Protein AF-A0AAD5U6R2-F1 (afdb_monomer)

Radius of gyration: 15.87 Å; Cα contacts (8 Å, |Δi|>4): 130; chains: 1; bounding box: 40×30×46 Å

Sequence (89 aa):
MNTSKVCPGCHGETFETFKRRTNPKPWKIDEISVHGLLRCQSEVCQQSCGHPSRLWNRDGVATLNQKSIVESMTASDGRPNKFQRTLPE

Foldseek 3Di:
DQLLQADLQPRDRDKDQDDWDQPPPPPDRDIDGDRQKIWHPDPVSCVVVVDRTDIDGSVNSSVSLVVVQVVCVVVVVHGDPSPDDDDDD

Secondary structure (DSSP, 8-state):
-GGGTS-TTT--S-EEEEEEEE-SSTT--SEEEEEEEEEE--HHHHHHTSSTT-EEEHHHHHHHHHHHHHHHHHTT--S-GGGSPPPP-

Mean predicted aligned error: 6.52 Å

Solvent-accessible surface area (backbone atoms only — not comparable to full-atom values): 5328 Å² total; per-residue (Å²): 120,46,36,60,38,37,38,87,87,72,65,44,70,53,57,44,69,75,44,68,41,71,40,89,50,88,91,44,97,48,73,39,80,42,74,60,40,31,34,62,68,49,63,67,55,28,65,70,62,83,40,94,62,64,70,36,47,32,65,59,34,25,51,53,40,50,50,52,34,53,52,33,42,74,70,71,71,39,71,56,72,83,62,54,81,83,74,84,130

Nearest PDB structures (foldseek):
  9cey-assembly1_P  TM=8.378E-01  e=2.457E-06  Escherichia coli K-12
  9cex-assembly1_P  TM=8.061E-01  e=1.278E-06  Escherichia coli K-12
  9cez-assembly1_P  TM=8.132E-01  e=1.772E-06  Escherichia coli K-12
  9cf0-assembly1_P  TM=8.487E-01  e=3.192E-06  Parasitella parasitica
  9ceu-assembly1_P  TM=8.154E-01  e=4.726E-06  Escherichia coli K-12

Organism: NCBI:txid447962

pLDDT: mean 85.32, std 9.77, range [54.25, 95.94]

Structure (mmCIF, N/CA/C/O backbone):
data_AF-A0AAD5U6R2-F1
#
_entry.id   AF-A0AAD5U6R2-F1
#
loop_
_atom_site.group_PDB
_atom_site.id
_atom_site.type_symbol
_atom_site.label_atom_id
_atom_site.label_alt_id
_atom_site.label_comp_id
_atom_site.label_asym_id
_atom_site.label_entity_id
_atom_site.label_seq_id
_atom_site.pdbx_PDB_ins_code
_atom_site.Cartn_x
_atom_site.Cartn_y
_atom_site.Cartn_z
_atom_site.occupancy
_atom_site.B_iso_or_equiv
_atom_site.auth_seq_id
_atom_site.auth_comp_id
_atom_site.auth_asym_id
_atom_site.au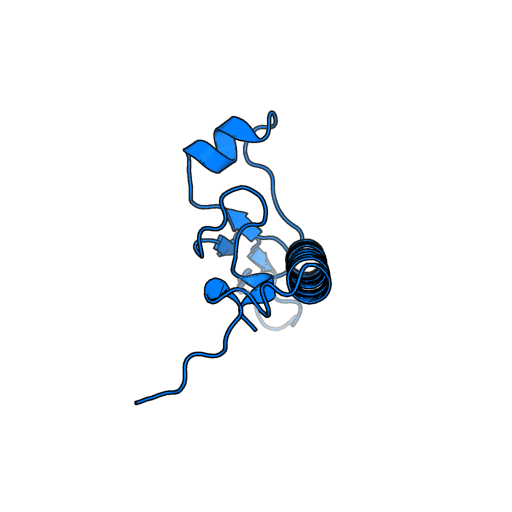th_atom_id
_atom_site.pdbx_PDB_model_num
ATOM 1 N N . MET A 1 1 ? 4.495 -10.978 1.652 1.00 65.00 1 MET A N 1
ATOM 2 C CA . MET A 1 1 ? 4.646 -10.548 0.245 1.00 65.00 1 MET A CA 1
ATOM 3 C C . MET A 1 1 ? 4.623 -9.022 0.213 1.00 65.00 1 MET A C 1
ATOM 5 O O . MET A 1 1 ? 3.736 -8.456 0.839 1.00 65.00 1 MET A O 1
ATOM 9 N N . ASN A 1 2 ? 5.584 -8.353 -0.436 1.00 80.62 2 ASN A N 1
ATOM 10 C CA . ASN A 1 2 ? 5.665 -6.876 -0.434 1.00 80.62 2 ASN A CA 1
ATOM 11 C C . ASN A 1 2 ? 4.572 -6.202 -1.273 1.00 80.62 2 ASN A C 1
ATOM 13 O O . ASN A 1 2 ? 4.266 -5.031 -1.076 1.00 80.62 2 ASN A O 1
ATOM 17 N N . THR A 1 3 ? 3.907 -6.953 -2.152 1.00 88.44 3 THR A N 1
ATOM 18 C CA . THR A 1 3 ? 2.821 -6.436 -2.991 1.00 88.44 3 THR A CA 1
ATOM 19 C C . THR A 1 3 ? 1.634 -5.910 -2.194 1.00 88.44 3 THR A C 1
ATOM 21 O O . THR A 1 3 ? 0.919 -5.077 -2.713 1.00 88.44 3 THR A O 1
ATOM 24 N N . SER A 1 4 ? 1.418 -6.318 -0.942 1.00 88.50 4 SER A N 1
ATOM 25 C CA . SER A 1 4 ? 0.356 -5.759 -0.090 1.00 88.50 4 SER A CA 1
ATOM 26 C C . SER A 1 4 ? 0.852 -4.666 0.870 1.00 88.50 4 SER A C 1
ATOM 28 O O . SER A 1 4 ? 0.127 -4.290 1.789 1.00 88.50 4 SER A O 1
ATOM 30 N N . LYS A 1 5 ? 2.116 -4.247 0.741 1.00 86.88 5 LYS A N 1
ATOM 31 C CA . LYS A 1 5 ? 2.806 -3.324 1.659 1.00 86.88 5 LYS A CA 1
ATOM 32 C C . LYS A 1 5 ? 3.292 -2.042 0.979 1.00 86.88 5 LYS A C 1
ATOM 34 O O . LYS A 1 5 ? 3.548 -1.065 1.664 1.00 86.88 5 LYS A O 1
ATOM 39 N N . VAL A 1 6 ? 3.386 -2.034 -0.349 1.00 89.00 6 VAL A N 1
ATOM 40 C CA . VAL A 1 6 ? 3.828 -0.873 -1.131 1.00 89.00 6 VAL A CA 1
ATOM 41 C C . VAL A 1 6 ? 2.621 -0.084 -1.624 1.00 89.00 6 VAL A C 1
ATOM 43 O O . VAL A 1 6 ? 1.721 -0.657 -2.241 1.00 89.00 6 VAL A O 1
ATOM 46 N N . CYS A 1 7 ? 2.593 1.224 -1.382 1.00 88.81 7 CYS A N 1
ATOM 47 C CA . CYS A 1 7 ? 1.530 2.092 -1.873 1.00 88.81 7 CYS A CA 1
ATOM 48 C C . CYS A 1 7 ? 1.570 2.199 -3.404 1.00 88.81 7 CYS A C 1
ATOM 50 O O . CYS A 1 7 ? 2.580 2.656 -3.933 1.00 88.81 7 CYS A O 1
ATOM 52 N N . PRO A 1 8 ? 0.492 1.862 -4.138 1.00 88.06 8 PRO A N 1
ATOM 53 C CA . PRO A 1 8 ? 0.486 1.996 -5.596 1.00 88.06 8 PRO A CA 1
ATOM 54 C C . PRO A 1 8 ? 0.544 3.453 -6.078 1.00 88.06 8 PRO A C 1
ATOM 56 O O . PRO A 1 8 ? 0.869 3.693 -7.230 1.00 88.06 8 PRO A O 1
ATOM 59 N N . GLY A 1 9 ? 0.207 4.423 -5.217 1.00 85.56 9 GLY A N 1
ATOM 60 C CA . GLY A 1 9 ? 0.240 5.849 -5.552 1.00 85.56 9 GLY A CA 1
ATOM 61 C C . GLY A 1 9 ? 1.636 6.464 -5.436 1.00 85.56 9 GLY A C 1
ATOM 62 O O . GLY A 1 9 ? 2.147 7.016 -6.401 1.00 85.56 9 GLY A O 1
ATOM 63 N N . CYS A 1 10 ? 2.259 6.374 -4.255 1.00 87.12 10 CYS A N 1
ATOM 64 C CA . CYS A 1 10 ? 3.568 6.993 -3.992 1.00 87.12 10 CYS A CA 1
ATOM 65 C C . CYS A 1 10 ? 4.748 6.016 -3.982 1.00 87.12 10 CYS A C 1
ATOM 67 O O . CYS A 1 10 ? 5.884 6.438 -3.793 1.00 87.12 10 CYS A O 1
ATOM 69 N N . HIS A 1 11 ? 4.496 4.714 -4.131 1.00 86.38 11 HIS A N 1
ATOM 70 C CA . HIS A 1 11 ? 5.502 3.648 -4.108 1.00 86.38 11 HIS A CA 1
ATOM 71 C C . HIS A 1 11 ? 6.313 3.503 -2.809 1.00 86.38 11 HIS A C 1
ATOM 73 O O . HIS A 1 11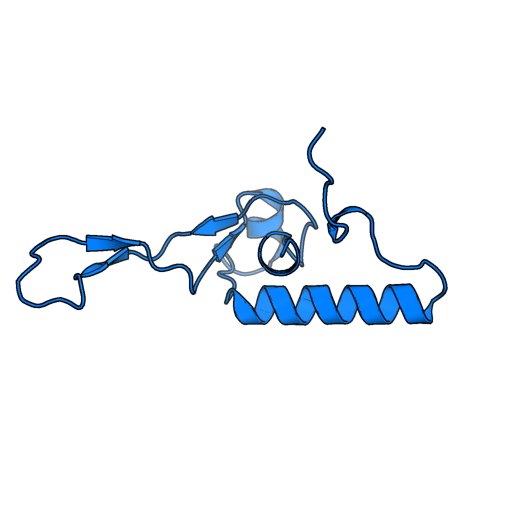 ? 7.255 2.714 -2.782 1.00 86.38 11 HIS A O 1
ATOM 79 N N . GLY A 1 12 ? 5.931 4.189 -1.727 1.00 82.88 12 GLY A N 1
ATOM 80 C CA . GLY A 1 12 ? 6.500 3.982 -0.393 1.00 82.88 12 GLY A CA 1
ATOM 81 C C . GLY A 1 12 ? 5.993 2.701 0.280 1.00 82.88 12 GLY A C 1
ATOM 82 O O . GLY A 1 12 ? 4.908 2.209 -0.037 1.00 82.88 12 GLY A O 1
ATOM 83 N N . GLU A 1 13 ? 6.760 2.172 1.235 1.00 74.12 13 GLU A N 1
ATOM 84 C CA . GLU A 1 13 ? 6.449 0.924 1.962 1.00 74.12 13 GLU A CA 1
ATOM 85 C C . GLU A 1 13 ? 5.593 1.125 3.226 1.00 74.12 13 GLU A C 1
ATOM 87 O O . GLU A 1 13 ? 5.374 0.198 4.009 1.00 74.12 13 GLU A O 1
ATOM 92 N N . THR A 1 14 ? 5.111 2.344 3.461 1.00 75.75 14 THR A N 1
ATOM 93 C CA . THR A 1 14 ? 4.468 2.720 4.718 1.00 75.75 14 THR A CA 1
ATOM 94 C C . THR A 1 14 ? 2.946 2.731 4.599 1.00 75.75 14 THR A C 1
ATOM 96 O O . THR A 1 14 ? 2.312 3.711 4.191 1.00 75.75 14 THR A O 1
ATOM 99 N N . PHE A 1 15 ? 2.341 1.612 4.999 1.00 85.56 15 PHE A N 1
ATOM 100 C CA . PHE A 1 15 ? 0.910 1.507 5.266 1.00 85.56 15 PHE A CA 1
ATOM 101 C C . PHE A 1 15 ? 0.638 1.319 6.757 1.00 85.56 15 PHE A C 1
ATOM 103 O O . PHE A 1 15 ? 1.211 0.442 7.397 1.00 85.56 15 PHE A O 1
ATOM 110 N N . GLU A 1 16 ? -0.327 2.070 7.276 1.00 85.75 16 GLU A N 1
ATOM 111 C CA . GLU A 1 16 ? -0.953 1.813 8.567 1.00 85.75 16 GLU A CA 1
ATOM 112 C C . GLU A 1 16 ? -2.188 0.912 8.389 1.00 85.75 16 GLU A C 1
ATOM 114 O O . GLU A 1 16 ? -3.019 1.130 7.500 1.00 85.75 16 GLU A O 1
ATOM 119 N N . THR A 1 17 ? -2.336 -0.103 9.245 1.00 81.81 17 THR A N 1
ATOM 120 C CA . THR A 1 17 ? -3.583 -0.876 9.368 1.00 81.81 17 THR A CA 1
ATOM 121 C C . THR A 1 17 ? -4.493 -0.187 10.373 1.00 81.81 17 THR A C 1
ATOM 123 O O . THR A 1 17 ? -4.167 -0.162 11.556 1.00 81.81 17 THR A O 1
ATOM 126 N N . PHE A 1 18 ? -5.631 0.345 9.932 1.00 77.19 18 PHE A N 1
ATOM 127 C CA . PHE A 1 18 ? -6.404 1.271 10.771 1.00 77.19 18 PHE A CA 1
ATOM 128 C C . PHE A 1 18 ? -7.729 0.707 11.303 1.00 77.19 18 PHE A C 1
ATOM 130 O O . PHE A 1 18 ? -8.357 1.322 12.160 1.00 77.19 18 PHE A O 1
ATOM 137 N N . LYS A 1 19 ? -8.214 -0.432 10.793 1.00 83.31 19 LYS A N 1
ATOM 138 C CA . LYS A 1 19 ? -9.548 -0.918 11.167 1.00 83.31 19 LYS A CA 1
ATOM 139 C C . LYS A 1 19 ? -9.456 -1.801 12.407 1.00 83.31 19 LYS A C 1
ATOM 141 O O . LYS A 1 19 ? -8.877 -2.878 12.347 1.00 83.31 19 LYS A O 1
ATOM 146 N N . ARG A 1 20 ? -10.070 -1.378 13.511 1.00 88.12 20 ARG A N 1
ATOM 147 C CA . ARG A 1 20 ? -10.340 -2.227 14.682 1.00 88.12 20 ARG A CA 1
ATOM 148 C C . ARG A 1 20 ? -11.770 -2.761 14.596 1.00 88.12 20 ARG A C 1
ATOM 150 O O . ARG A 1 20 ? -12.640 -2.113 14.018 1.00 88.12 20 ARG A O 1
ATOM 157 N N . ARG A 1 21 ? -12.010 -3.968 15.101 1.00 87.19 21 ARG A N 1
ATOM 158 C CA . ARG A 1 21 ? -13.358 -4.525 15.284 1.00 87.19 21 ARG A CA 1
ATOM 159 C C . ARG A 1 21 ? -13.429 -5.292 16.595 1.00 87.19 21 ARG A C 1
ATOM 161 O O . ARG A 1 21 ? -12.414 -5.837 17.027 1.00 87.19 21 ARG A O 1
ATOM 168 N N . THR A 1 22 ? -14.625 -5.411 17.160 1.00 93.00 22 THR A N 1
ATOM 169 C CA . THR A 1 22 ? -14.896 -6.336 18.265 1.00 93.00 22 THR A CA 1
ATOM 170 C C . THR A 1 22 ? -14.421 -7.737 17.906 1.00 93.00 22 THR A C 1
ATOM 172 O O . THR A 1 22 ? -14.529 -8.167 16.747 1.00 93.00 22 THR A O 1
ATOM 175 N N . ASN A 1 23 ? -13.868 -8.448 18.885 1.00 93.06 23 ASN A N 1
ATOM 176 C CA . ASN A 1 23 ? -13.449 -9.816 18.663 1.00 93.06 23 ASN A CA 1
ATOM 177 C C . ASN A 1 23 ? -14.636 -10.656 18.166 1.00 93.06 23 ASN A C 1
ATOM 179 O O . ASN A 1 23 ? -15.683 -10.675 18.808 1.00 93.06 23 ASN A O 1
ATOM 183 N N . PRO A 1 24 ? -14.498 -11.386 17.045 1.00 91.25 24 PRO A N 1
ATOM 184 C CA . PRO A 1 24 ? -15.543 -12.303 16.602 1.00 91.25 24 PRO A CA 1
ATOM 185 C C . PRO A 1 24 ? -15.755 -13.473 17.574 1.00 91.25 24 PRO A C 1
ATOM 187 O O . PRO A 1 24 ? -16.736 -14.196 17.434 1.00 91.25 24 PRO A O 1
ATOM 190 N N . LYS A 1 25 ? -14.840 -13.696 18.529 1.00 93.12 25 LYS A N 1
ATOM 191 C CA . LYS A 1 25 ? -14.978 -14.712 19.576 1.00 93.12 25 LYS A CA 1
ATOM 192 C C . LYS A 1 25 ? -15.866 -14.166 20.705 1.00 93.12 25 LYS A C 1
ATOM 194 O O . LYS A 1 25 ? -15.406 -13.271 21.409 1.00 93.12 25 LYS A O 1
ATOM 199 N N . PRO A 1 26 ? -17.068 -14.725 20.947 1.00 92.62 26 PRO A N 1
ATOM 200 C CA . PRO A 1 26 ? -18.032 -14.170 21.908 1.00 92.62 26 PRO A CA 1
ATOM 201 C C . PRO A 1 26 ? -17.517 -14.045 23.349 1.00 92.62 26 PRO A C 1
ATOM 203 O O . PRO A 1 26 ? -17.942 -13.167 24.085 1.00 92.62 26 PRO A O 1
ATOM 206 N N . TRP A 1 27 ? -16.586 -14.911 23.757 1.00 95.25 27 TRP A N 1
ATOM 207 C CA . TRP A 1 27 ? -15.987 -14.904 25.098 1.00 95.25 27 TRP A CA 1
ATOM 208 C C . TRP A 1 27 ? -14.811 -13.929 25.250 1.00 95.25 27 TRP A C 1
ATOM 210 O O . TRP A 1 27 ? -14.200 -13.862 26.314 1.00 95.25 27 TRP A O 1
ATOM 220 N N . LYS A 1 28 ? -14.443 -13.203 24.191 1.00 93.12 28 LYS A N 1
ATOM 221 C CA . LYS A 1 28 ? -13.394 -12.189 24.231 1.00 93.12 28 LYS A CA 1
ATOM 222 C C . LYS A 1 28 ? -14.016 -10.803 24.097 1.00 93.12 28 LYS A C 1
ATOM 224 O O . LYS A 1 28 ? -14.486 -10.431 23.029 1.00 93.12 28 LYS A O 1
ATOM 229 N N . ILE A 1 29 ? -13.976 -10.036 25.182 1.00 90.94 29 ILE A N 1
ATOM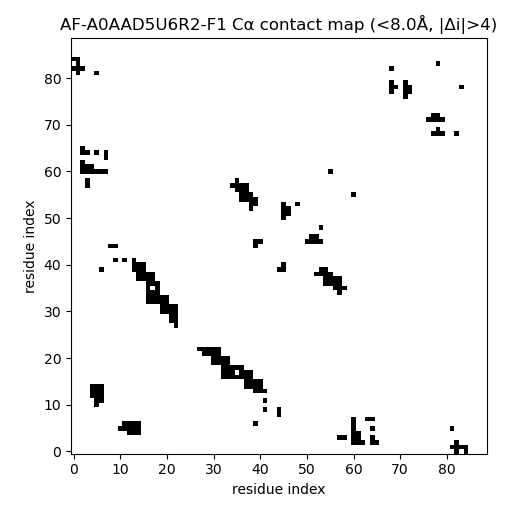 230 C CA . ILE A 1 29 ? -14.482 -8.654 25.258 1.00 90.94 29 ILE A CA 1
ATOM 231 C C . ILE A 1 29 ? -13.358 -7.662 24.889 1.00 90.94 29 ILE A C 1
ATOM 233 O O . ILE A 1 29 ? -13.191 -6.619 25.511 1.00 90.94 29 ILE A O 1
ATOM 237 N N . ASP A 1 30 ? -12.518 -8.021 23.918 1.00 93.94 30 ASP A N 1
ATOM 238 C CA . ASP A 1 30 ? -11.448 -7.171 23.397 1.00 93.94 30 ASP A CA 1
ATOM 239 C C . ASP A 1 30 ? -11.727 -6.762 21.941 1.00 93.94 30 ASP A C 1
ATOM 241 O O . ASP A 1 30 ? -12.634 -7.262 21.265 1.00 93.94 30 ASP A O 1
ATOM 245 N N . GLU A 1 31 ? -10.947 -5.804 21.449 1.00 92.62 31 GLU A N 1
ATOM 246 C CA . GLU A 1 31 ? -10.938 -5.425 20.042 1.00 92.62 31 GLU A CA 1
ATOM 247 C C . GLU A 1 31 ? -9.702 -5.982 19.349 1.00 92.62 31 GLU A C 1
ATOM 249 O O . GLU A 1 31 ? -8.594 -5.951 19.886 1.00 92.62 31 GLU A O 1
ATOM 254 N N . ILE A 1 32 ? -9.877 -6.412 18.103 1.00 89.50 32 ILE A N 1
ATOM 255 C CA . ILE A 1 32 ? -8.789 -6.859 17.243 1.00 89.50 32 ILE A CA 1
ATOM 256 C C . ILE A 1 32 ? -8.577 -5.880 16.091 1.00 89.50 32 ILE A C 1
ATOM 258 O O . ILE A 1 32 ? -9.530 -5.373 15.495 1.00 89.50 32 ILE A O 1
ATOM 262 N N . SER A 1 33 ? -7.313 -5.646 15.738 1.00 86.62 33 SER A N 1
ATOM 263 C CA . SER A 1 33 ? -6.975 -4.976 14.483 1.00 86.62 33 SER A CA 1
ATOM 264 C C . SER A 1 33 ? -7.241 -5.929 13.316 1.00 86.62 33 SER A C 1
ATOM 266 O O . SER A 1 33 ? -6.852 -7.097 13.352 1.00 86.62 33 SER A O 1
ATOM 268 N N . VAL A 1 34 ? -7.928 -5.449 12.281 1.00 85.38 34 VAL A N 1
ATOM 269 C CA . VAL A 1 34 ? -8.147 -6.168 11.028 1.00 85.38 34 VAL A CA 1
ATOM 270 C C . VAL A 1 34 ? -7.401 -5.507 9.890 1.00 85.38 34 VAL A C 1
ATOM 272 O O . VAL A 1 34 ? -7.343 -4.292 9.726 1.00 85.38 34 VAL A O 1
ATOM 275 N N . HIS A 1 35 ? -6.853 -6.365 9.047 1.00 82.50 35 HIS A N 1
ATOM 276 C CA . HIS A 1 35 ? -5.847 -5.990 8.071 1.00 82.50 35 HIS A CA 1
ATOM 277 C C . HIS A 1 35 ? -6.402 -5.709 6.666 1.00 82.50 35 HIS A C 1
ATOM 279 O O . HIS A 1 35 ? -5.626 -5.537 5.731 1.00 82.50 35 HIS A O 1
ATOM 285 N N . GLY A 1 36 ? -7.728 -5.688 6.499 1.00 86.69 36 GLY A N 1
ATOM 286 C CA . GLY A 1 36 ? -8.372 -5.575 5.185 1.00 86.69 36 GLY A CA 1
ATOM 287 C C . GLY A 1 36 ? -8.302 -4.181 4.556 1.00 86.69 36 GLY A C 1
ATOM 288 O O . GLY A 1 36 ? -8.395 -4.063 3.337 1.00 86.69 36 GLY A O 1
ATOM 289 N N . LEU A 1 37 ? -8.116 -3.134 5.367 1.00 88.88 37 LEU A N 1
ATOM 290 C CA . LEU A 1 37 ? -7.987 -1.760 4.892 1.00 88.88 37 LEU A CA 1
ATOM 291 C C . LEU A 1 37 ? -6.661 -1.150 5.362 1.00 88.88 37 LEU A C 1
ATOM 293 O O . LEU A 1 37 ? -6.242 -1.343 6.506 1.00 8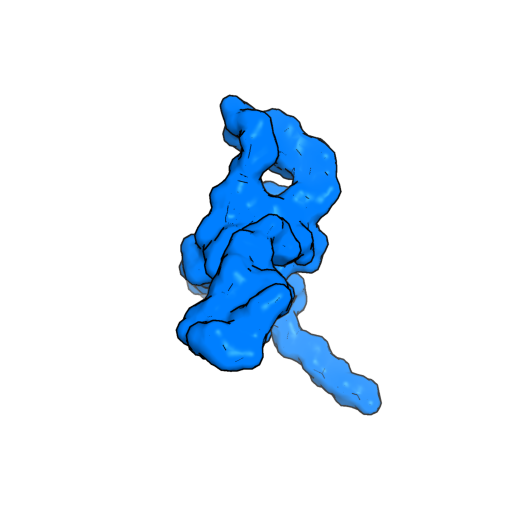8.88 37 LEU A O 1
ATOM 297 N N . LEU A 1 38 ? -6.017 -0.417 4.460 1.00 88.19 38 LEU A N 1
ATOM 298 C CA . LEU A 1 38 ? -4.706 0.198 4.625 1.00 88.19 38 LEU A CA 1
ATOM 299 C C . LEU A 1 38 ? -4.802 1.705 4.375 1.00 88.19 38 LEU A C 1
ATOM 301 O O . LEU A 1 38 ? -5.522 2.142 3.476 1.00 88.19 38 LEU A O 1
ATOM 305 N N . ARG A 1 39 ? -4.047 2.499 5.131 1.00 87.56 39 ARG A N 1
ATOM 306 C CA . ARG A 1 39 ? -3.878 3.940 4.902 1.00 87.56 39 ARG A CA 1
ATOM 307 C C . ARG A 1 39 ? -2.409 4.236 4.643 1.00 87.56 39 ARG A C 1
ATOM 309 O O . ARG A 1 39 ? -1.560 3.821 5.425 1.00 87.56 39 ARG A O 1
ATOM 316 N N . CYS A 1 40 ? -2.096 4.901 3.531 1.00 87.31 40 CYS A N 1
ATOM 317 C CA . CYS A 1 40 ? -0.715 5.294 3.245 1.00 87.31 40 CYS A CA 1
ATOM 318 C C . CYS A 1 40 ? -0.276 6.365 4.247 1.00 87.31 40 CYS A C 1
ATOM 320 O O . CYS A 1 40 ? -1.018 7.317 4.453 1.00 87.31 40 CYS A O 1
ATOM 322 N N . GLN A 1 41 ? 0.908 6.239 4.846 1.00 86.62 41 GLN A N 1
ATOM 323 C CA . GLN A 1 41 ? 1.397 7.211 5.836 1.00 86.62 41 GLN A CA 1
ATOM 324 C C . GLN A 1 41 ? 1.981 8.484 5.204 1.00 86.62 41 GLN A C 1
ATOM 326 O O . GLN A 1 41 ? 2.180 9.473 5.896 1.00 86.62 41 GLN A O 1
ATOM 331 N N . SER A 1 42 ? 2.236 8.492 3.892 1.00 86.31 42 SER A N 1
ATOM 332 C CA . SER A 1 42 ? 2.707 9.690 3.191 1.00 86.31 42 SER A CA 1
ATOM 333 C C . SER A 1 42 ? 1.593 10.738 3.109 1.00 86.31 42 SER A C 1
ATOM 335 O O . SER A 1 42 ? 0.615 10.544 2.387 1.00 86.31 42 SER A O 1
ATOM 337 N N . GLU A 1 43 ? 1.758 11.861 3.813 1.00 83.50 43 GLU A N 1
ATOM 338 C CA . GLU A 1 43 ? 0.819 12.994 3.782 1.00 83.50 43 GLU A CA 1
ATOM 339 C C . GLU A 1 43 ? 0.625 13.531 2.362 1.00 83.50 43 GLU A C 1
ATOM 341 O O . GLU A 1 43 ? -0.506 13.719 1.917 1.00 83.50 43 GLU A O 1
ATOM 346 N N . VAL A 1 44 ? 1.720 13.660 1.606 1.00 84.62 44 VAL A N 1
ATOM 347 C CA . VAL A 1 44 ? 1.696 14.078 0.197 1.00 84.62 44 VAL A CA 1
ATOM 348 C C . VAL A 1 44 ? 0.855 13.116 -0.646 1.00 84.62 44 VAL A C 1
ATOM 350 O O . VAL A 1 44 ? 0.024 13.553 -1.436 1.00 84.62 44 VAL A O 1
ATOM 353 N N . CYS A 1 45 ? 1.014 11.800 -0.455 1.00 83.12 45 CYS A N 1
ATOM 354 C CA . CYS A 1 45 ? 0.213 10.800 -1.165 1.00 83.12 45 CYS A CA 1
ATOM 355 C C . CYS A 1 45 ? -1.270 10.858 -0.784 1.00 83.12 45 CYS A C 1
ATOM 357 O O . CYS A 1 45 ? -2.138 10.592 -1.616 1.00 83.12 45 CYS A O 1
ATOM 359 N N . GLN A 1 46 ? -1.573 11.154 0.481 1.00 81.06 46 GLN A N 1
ATOM 360 C CA . GLN A 1 46 ? -2.951 11.299 0.941 1.00 81.06 46 GLN A CA 1
ATOM 361 C C . GLN A 1 46 ? -3.609 12.550 0.344 1.00 81.06 46 GLN A C 1
ATOM 363 O O . GLN A 1 46 ? -4.776 12.486 -0.034 1.00 81.06 46 GLN A O 1
ATOM 368 N N . GLN A 1 47 ? -2.862 13.650 0.220 1.00 78.81 47 GLN A N 1
ATOM 369 C CA . GLN A 1 47 ? -3.329 14.912 -0.361 1.00 78.81 47 GLN A CA 1
ATOM 370 C C . GLN A 1 47 ? -3.481 14.834 -1.888 1.00 78.81 47 GLN A C 1
ATOM 372 O O . GLN A 1 47 ? -4.448 15.355 -2.438 1.00 78.81 47 GLN A O 1
ATOM 377 N N . SER A 1 48 ? -2.573 14.139 -2.581 1.00 76.69 48 SER A N 1
ATOM 378 C CA . SER A 1 48 ? -2.584 14.038 -4.048 1.00 76.69 48 SER A CA 1
ATOM 379 C C . SER A 1 48 ? -3.724 13.184 -4.607 1.00 76.69 48 SER A C 1
ATOM 381 O O . SER A 1 48 ? -4.073 13.308 -5.778 1.00 76.69 48 SER A O 1
ATOM 383 N N . CYS A 1 49 ? -4.344 12.333 -3.785 1.00 63.41 49 CYS A N 1
ATOM 384 C CA . CYS A 1 49 ? -5.408 11.429 -4.223 1.00 63.41 49 CYS A CA 1
ATOM 385 C C . CYS A 1 49 ? -6.771 12.110 -4.464 1.00 63.41 49 CYS A C 1
ATOM 387 O O . CYS A 1 49 ? -7.741 11.401 -4.731 1.00 63.41 49 CYS A O 1
ATOM 389 N N . GLY A 1 50 ? -6.881 13.441 -4.354 1.00 58.53 50 GLY A N 1
ATOM 390 C CA . GLY A 1 50 ? -8.117 14.190 -4.637 1.00 58.53 50 GLY A CA 1
ATOM 391 C C . GLY A 1 50 ? -9.299 13.856 -3.715 1.00 58.53 50 GLY A C 1
ATOM 392 O O . GLY A 1 50 ? -10.409 14.332 -3.928 1.00 58.53 50 GLY A O 1
ATOM 393 N N . HIS A 1 51 ? -9.068 13.036 -2.691 1.00 54.25 51 HIS A N 1
ATOM 394 C CA . HIS A 1 51 ? -10.045 12.601 -1.706 1.00 54.25 51 HIS A CA 1
ATOM 395 C C . HIS A 1 51 ? -9.363 12.605 -0.336 1.00 54.25 51 HIS A C 1
ATOM 397 O O . HIS A 1 51 ? -8.241 12.098 -0.233 1.00 54.25 51 HIS A O 1
ATOM 403 N N . PRO A 1 52 ? -10.004 13.123 0.726 1.00 55.75 52 PRO A N 1
ATOM 404 C CA . PRO A 1 52 ? -9.418 13.112 2.059 1.00 55.75 52 PRO A CA 1
ATOM 405 C C . PRO A 1 52 ? -9.142 11.663 2.491 1.00 55.75 52 PRO A C 1
ATOM 407 O O . PRO A 1 52 ? -10.057 10.877 2.730 1.00 55.75 52 PRO A O 1
ATOM 410 N N . SER A 1 53 ? -7.860 11.298 2.577 1.00 62.16 53 SER A N 1
ATOM 411 C CA . SER A 1 53 ? -7.353 10.009 3.069 1.00 62.16 53 SER A CA 1
ATOM 412 C C . SER A 1 53 ? -7.847 8.763 2.310 1.00 62.16 53 SER A C 1
ATOM 414 O O . SER A 1 53 ? -8.548 7.918 2.867 1.00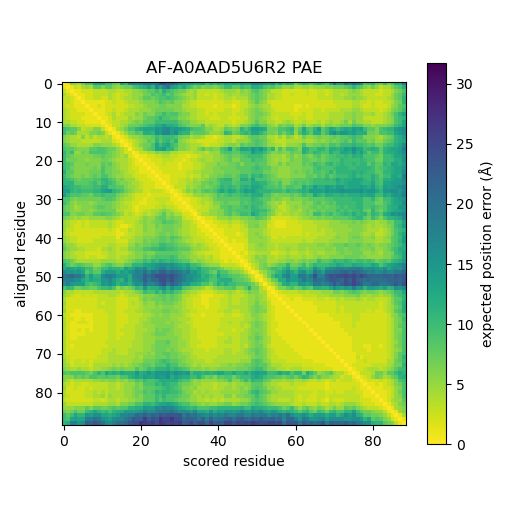 62.16 53 SER A O 1
ATOM 416 N N . ARG A 1 54 ? -7.458 8.595 1.035 1.00 70.56 54 ARG A N 1
ATOM 417 C CA . ARG A 1 54 ? -7.776 7.371 0.272 1.00 70.56 54 ARG A CA 1
ATOM 418 C C . ARG A 1 54 ? -7.357 6.114 1.047 1.00 70.56 54 ARG A C 1
ATOM 420 O O . ARG A 1 54 ? -6.171 5.844 1.246 1.00 70.56 54 ARG A O 1
ATOM 427 N N . LEU A 1 55 ? -8.357 5.347 1.469 1.00 83.25 55 LEU A N 1
ATOM 428 C CA . LEU A 1 55 ? -8.182 4.042 2.084 1.00 83.25 55 LEU A CA 1
ATOM 429 C C . LEU A 1 55 ? -8.050 2.995 0.987 1.00 83.25 55 LEU A C 1
ATOM 431 O O . LEU A 1 55 ? -8.800 2.989 0.011 1.00 83.25 55 LEU A O 1
ATOM 435 N N . TRP A 1 56 ? -7.104 2.089 1.165 1.00 85.75 56 TRP A N 1
ATOM 436 C CA . TRP A 1 56 ? -6.841 1.025 0.223 1.00 85.75 56 TRP A CA 1
ATOM 437 C C . TRP A 1 56 ? -7.363 -0.300 0.758 1.00 85.75 56 TRP A C 1
ATOM 439 O O . TRP A 1 56 ? -7.047 -0.692 1.880 1.00 85.75 56 TRP A O 1
ATOM 449 N N . ASN A 1 57 ? -8.113 -1.034 -0.059 1.00 89.56 57 ASN A N 1
ATOM 450 C CA . ASN A 1 57 ? -8.311 -2.453 0.198 1.00 89.56 57 ASN A CA 1
ATOM 451 C C . ASN A 1 57 ? -6.967 -3.180 0.012 1.00 89.56 57 ASN A C 1
ATOM 453 O O . ASN A 1 57 ? -6.289 -2.975 -0.997 1.00 89.56 57 ASN A O 1
ATOM 457 N N . ARG A 1 58 ? -6.575 -4.009 0.987 1.00 90.00 58 ARG A N 1
ATOM 458 C CA . ARG A 1 58 ? -5.283 -4.715 0.972 1.00 90.00 58 ARG A CA 1
ATOM 459 C C . ARG A 1 58 ? -5.108 -5.595 -0.270 1.00 90.00 58 ARG A C 1
ATOM 461 O O . ARG A 1 58 ? -4.017 -5.618 -0.838 1.00 90.00 58 ARG A O 1
ATOM 468 N N . ASP A 1 59 ? -6.159 -6.290 -0.686 1.00 91.50 59 ASP A N 1
ATOM 469 C CA . ASP A 1 59 ? -6.117 -7.164 -1.858 1.00 91.50 59 ASP A CA 1
ATOM 470 C C . ASP A 1 59 ? -6.046 -6.330 -3.137 1.00 91.50 59 ASP A C 1
ATOM 472 O O . ASP A 1 59 ? -5.230 -6.614 -4.007 1.00 91.50 59 ASP A O 1
ATOM 476 N N . GLY A 1 60 ? -6.777 -5.213 -3.195 1.00 92.12 60 GLY A N 1
ATOM 477 C CA . GLY A 1 60 ? -6.665 -4.239 -4.282 1.00 92.12 60 GLY A CA 1
ATOM 478 C C . GLY A 1 60 ? -5.240 -3.698 -4.453 1.00 92.12 60 GLY A C 1
ATOM 479 O O . GLY A 1 60 ? -4.741 -3.610 -5.572 1.00 92.12 60 GLY A O 1
ATOM 480 N N . VAL A 1 61 ? -4.544 -3.401 -3.351 1.00 91.69 61 VAL A N 1
ATOM 481 C CA . VAL A 1 61 ? -3.120 -3.012 -3.376 1.00 91.69 61 VAL A CA 1
ATOM 482 C C . VAL A 1 61 ? -2.255 -4.133 -3.936 1.00 91.69 61 VAL A C 1
ATOM 484 O O . VAL A 1 61 ? -1.415 -3.884 -4.800 1.00 91.69 61 VAL A O 1
ATOM 487 N N . ALA A 1 62 ? -2.475 -5.368 -3.479 1.00 92.88 62 ALA A N 1
ATOM 488 C CA . ALA A 1 62 ? -1.749 -6.526 -3.980 1.00 92.88 62 ALA A CA 1
ATOM 489 C C . ALA A 1 62 ? -1.953 -6.716 -5.487 1.00 92.88 62 ALA A C 1
ATOM 491 O O . ALA A 1 62 ? -0.965 -6.896 -6.196 1.00 92.88 62 ALA A O 1
ATOM 492 N N . THR A 1 63 ? -3.189 -6.607 -5.980 1.00 95.31 63 THR A N 1
ATOM 493 C CA . THR A 1 63 ? -3.524 -6.718 -7.405 1.00 95.31 63 THR A CA 1
ATOM 494 C C . THR A 1 63 ? -2.877 -5.610 -8.233 1.00 95.31 63 THR A C 1
ATOM 496 O O . THR A 1 63 ? -2.275 -5.901 -9.264 1.00 95.31 63 THR A O 1
ATOM 499 N N . LEU A 1 64 ? -2.931 -4.351 -7.783 1.00 93.38 64 LEU A N 1
ATOM 500 C CA . LEU A 1 64 ? -2.293 -3.231 -8.487 1.00 93.38 64 LEU A CA 1
ATOM 501 C C . LEU A 1 64 ? -0.775 -3.410 -8.583 1.00 93.38 64 LEU A C 1
ATOM 503 O O . LEU A 1 64 ? -0.184 -3.214 -9.643 1.00 93.38 64 LEU A O 1
ATOM 507 N N . ASN A 1 65 ? -0.145 -3.848 -7.497 1.00 94.06 65 ASN A N 1
ATOM 508 C CA . ASN A 1 65 ? 1.291 -4.098 -7.481 1.00 94.06 65 ASN A CA 1
ATOM 509 C C . ASN A 1 65 ? 1.681 -5.334 -8.305 1.00 94.06 65 AS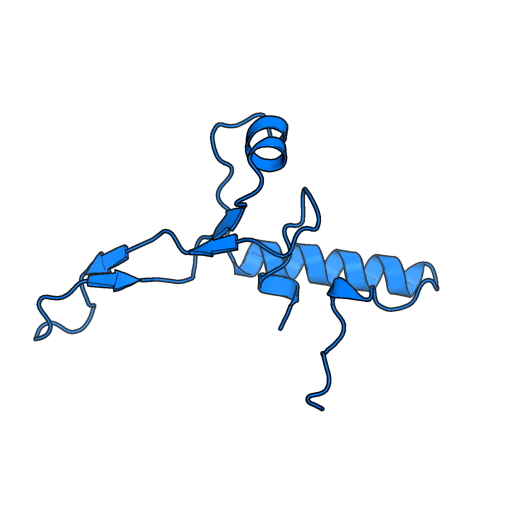N A C 1
ATOM 511 O O . ASN A 1 65 ? 2.718 -5.326 -8.959 1.00 94.06 65 ASN A O 1
ATOM 515 N N . GLN A 1 66 ? 0.858 -6.386 -8.322 1.00 94.75 66 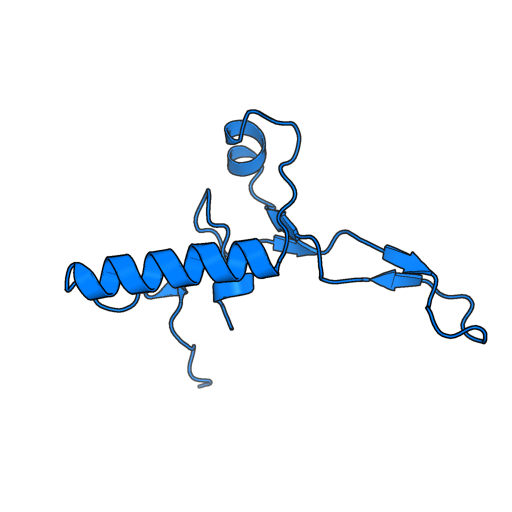GLN A N 1
ATOM 516 C CA . GLN A 1 66 ? 1.049 -7.535 -9.214 1.00 94.75 66 GLN A CA 1
ATOM 517 C C . GLN A 1 66 ? 0.949 -7.124 -10.683 1.00 94.75 66 GLN A C 1
ATOM 519 O O . GLN A 1 66 ? 1.818 -7.496 -11.466 1.00 94.75 66 GLN A O 1
ATOM 524 N N . LYS A 1 67 ? -0.051 -6.309 -11.041 1.00 95.19 67 LYS A N 1
ATOM 525 C CA . LYS A 1 67 ? -0.179 -5.732 -12.383 1.00 95.19 67 LYS A CA 1
ATOM 526 C C . LYS A 1 67 ? 1.085 -4.957 -12.770 1.00 95.19 67 LYS A C 1
ATOM 528 O O . LYS A 1 67 ? 1.658 -5.245 -13.812 1.00 95.19 67 LYS A O 1
ATOM 533 N N . SER A 1 68 ? 1.572 -4.074 -11.896 1.00 93.31 68 SER A N 1
ATOM 534 C CA . SER A 1 68 ? 2.810 -3.315 -12.135 1.00 93.31 68 SER A CA 1
ATOM 535 C C . SER A 1 68 ? 4.037 -4.217 -12.344 1.00 93.31 68 SER A C 1
ATOM 537 O O . SER A 1 68 ? 4.881 -3.917 -13.184 1.00 93.31 68 SER A O 1
ATOM 539 N N . ILE A 1 69 ? 4.139 -5.343 -11.625 1.00 94.12 69 ILE A N 1
ATOM 540 C CA . ILE A 1 69 ? 5.205 -6.332 -11.855 1.00 94.12 69 ILE A CA 1
ATOM 541 C C . ILE A 1 69 ? 5.084 -6.941 -13.254 1.00 94.12 69 ILE A C 1
ATOM 543 O O . ILE A 1 69 ? 6.087 -7.032 -13.952 1.00 94.12 69 ILE A O 1
ATOM 547 N N . VAL A 1 70 ? 3.883 -7.354 -13.663 1.00 95.81 70 VAL A N 1
ATOM 548 C CA . VAL A 1 70 ? 3.651 -7.949 -14.990 1.00 95.81 70 VAL A CA 1
ATOM 549 C C . VAL A 1 70 ? 3.983 -6.954 -16.100 1.00 95.81 70 VAL A C 1
ATOM 551 O O . VAL A 1 70 ? 4.648 -7.323 -17.066 1.00 95.81 70 VAL A O 1
ATOM 554 N N . GLU A 1 71 ? 3.585 -5.692 -15.947 1.00 95.50 71 GLU A N 1
ATOM 555 C CA . GLU A 1 71 ? 3.909 -4.619 -16.895 1.00 95.50 71 GLU A CA 1
ATOM 556 C C . GLU A 1 71 ? 5.428 -4.419 -17.010 1.00 95.50 71 GLU A C 1
ATOM 558 O O . GLU A 1 71 ? 5.962 -4.456 -18.115 1.00 95.50 71 GLU A 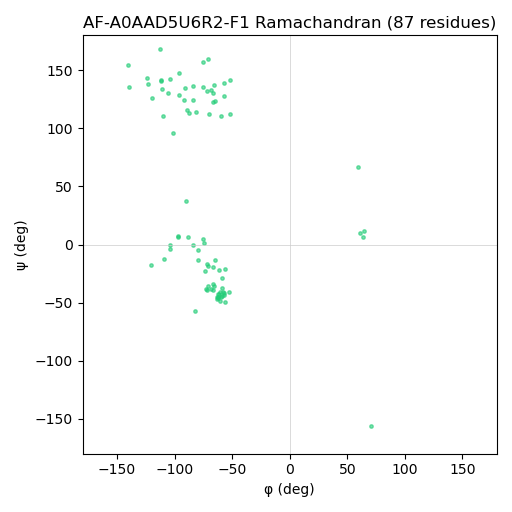O 1
ATOM 563 N N . SER A 1 72 ? 6.135 -4.325 -15.880 1.00 94.69 72 SER A N 1
ATOM 564 C CA . SER A 1 72 ? 7.603 -4.208 -15.833 1.00 94.69 72 SER A CA 1
ATOM 565 C C . SER A 1 72 ? 8.311 -5.407 -16.475 1.00 94.69 72 SER A C 1
ATOM 567 O O . SER A 1 72 ? 9.282 -5.254 -17.212 1.00 94.69 72 SER A O 1
ATOM 569 N N . MET A 1 73 ? 7.812 -6.621 -16.234 1.00 94.69 73 MET A N 1
ATOM 570 C CA . MET A 1 73 ? 8.363 -7.831 -16.846 1.00 94.69 73 MET A CA 1
ATOM 571 C C . MET A 1 73 ? 8.133 -7.857 -18.359 1.00 94.69 73 MET A C 1
ATOM 573 O O . MET A 1 73 ? 9.022 -8.263 -19.101 1.00 94.69 73 MET A O 1
ATOM 577 N N . THR A 1 74 ? 6.966 -7.399 -18.818 1.00 95.94 74 THR A N 1
ATOM 578 C CA . THR A 1 74 ? 6.638 -7.300 -20.250 1.00 95.94 74 THR A CA 1
ATOM 579 C C . THR A 1 74 ? 7.509 -6.255 -20.950 1.00 95.94 74 THR A C 1
ATOM 581 O O . THR A 1 74 ? 7.910 -6.454 -22.093 1.00 95.94 74 THR A O 1
ATOM 584 N N . ALA A 1 75 ? 7.863 -5.177 -20.248 1.00 95.44 75 ALA A N 1
ATOM 585 C CA . ALA A 1 75 ? 8.785 -4.146 -20.721 1.00 95.44 75 ALA A CA 1
ATOM 586 C C . ALA A 1 75 ? 10.269 -4.578 -20.720 1.00 95.44 75 ALA A C 1
ATOM 588 O O . ALA A 1 75 ? 11.129 -3.799 -21.107 1.00 95.44 75 ALA A O 1
ATOM 589 N N . SER A 1 76 ? 10.585 -5.821 -20.328 1.00 90.81 76 SER A N 1
ATOM 590 C CA . SER A 1 76 ? 11.956 -6.334 -20.143 1.00 90.81 76 SER A CA 1
ATOM 591 C C . SER A 1 76 ? 12.770 -5.655 -19.028 1.00 90.81 76 SER A C 1
ATOM 593 O O . SER A 1 76 ? 13.954 -5.945 -18.878 1.00 90.81 76 SER A O 1
ATOM 595 N N . ASP A 1 77 ? 12.134 -4.853 -18.169 1.00 87.62 77 ASP A N 1
ATOM 596 C CA . ASP A 1 77 ? 12.760 -4.238 -16.986 1.00 87.62 77 ASP A CA 1
ATOM 597 C C . ASP A 1 77 ? 12.878 -5.221 -15.802 1.00 87.62 77 ASP A C 1
ATOM 599 O O . ASP A 1 77 ? 13.424 -4.911 -14.740 1.00 87.62 77 ASP A O 1
ATOM 603 N N . GLY A 1 78 ? 12.333 -6.431 -15.958 1.00 91.69 78 GLY A N 1
ATOM 604 C CA . GLY A 1 78 ? 12.301 -7.451 -14.916 1.00 91.69 78 GLY A CA 1
ATOM 605 C C . GLY A 1 78 ? 11.346 -7.098 -13.773 1.00 91.69 78 GLY A C 1
ATOM 606 O O . GLY A 1 78 ? 10.368 -6.372 -13.945 1.00 91.69 78 GLY A O 1
ATOM 607 N N . ARG A 1 79 ? 11.586 -7.668 -12.586 1.00 91.31 79 ARG A N 1
ATOM 608 C CA . ARG A 1 79 ? 10.761 -7.430 -11.392 1.00 91.31 79 ARG A CA 1
ATOM 609 C C . ARG A 1 79 ? 11.335 -6.265 -10.576 1.00 91.31 79 ARG A C 1
ATOM 611 O O . ARG A 1 79 ? 12.463 -6.399 -10.095 1.00 91.31 79 ARG A O 1
ATOM 618 N N . PRO A 1 80 ? 10.553 -5.206 -10.288 1.00 91.06 80 PRO A N 1
ATOM 619 C CA . PRO A 1 80 ? 11.035 -4.072 -9.502 1.00 91.06 80 PRO A CA 1
ATOM 620 C C . PRO A 1 80 ? 11.569 -4.478 -8.119 1.00 91.06 80 PRO A C 1
ATOM 622 O O . PRO A 1 80 ? 10.932 -5.272 -7.418 1.00 91.06 80 PRO A O 1
ATOM 625 N N . ASN A 1 81 ? 12.687 -3.873 -7.697 1.00 89.56 81 ASN A N 1
ATOM 626 C CA . ASN A 1 81 ? 13.394 -4.190 -6.443 1.00 89.56 81 ASN A CA 1
ATOM 627 C C . ASN A 1 81 ? 12.486 -4.153 -5.202 1.00 89.56 81 ASN A C 1
ATOM 629 O O . ASN A 1 81 ? 12.519 -5.067 -4.387 1.00 89.56 81 ASN A O 1
ATOM 633 N N . LYS A 1 82 ? 11.577 -3.173 -5.112 1.00 86.69 82 LYS A N 1
ATOM 634 C CA . LYS A 1 82 ? 10.583 -3.047 -4.021 1.00 86.69 82 LYS A CA 1
ATOM 635 C C . LYS A 1 82 ? 9.679 -4.280 -3.838 1.00 86.69 82 LYS A C 1
ATOM 637 O O . LYS A 1 82 ? 9.095 -4.502 -2.778 1.00 86.69 82 LYS A O 1
ATOM 642 N N . PHE A 1 83 ? 9.553 -5.112 -4.872 1.00 89.19 83 PHE A N 1
ATOM 643 C CA . PHE A 1 83 ? 8.771 -6.345 -4.838 1.00 89.19 83 PHE A CA 1
ATOM 644 C C . PHE A 1 83 ? 9.618 -7.611 -4.738 1.00 89.19 83 PHE A C 1
ATOM 646 O O . PHE A 1 83 ? 9.042 -8.708 -4.732 1.00 89.19 83 PHE A O 1
ATOM 653 N N . GLN A 1 84 ? 10.943 -7.498 -4.701 1.00 86.62 84 GLN A N 1
ATOM 654 C CA . GLN A 1 84 ? 11.832 -8.631 -4.478 1.00 86.62 84 GLN A CA 1
ATOM 655 C C . GLN A 1 84 ? 11.730 -9.108 -3.025 1.00 86.62 84 GLN A C 1
ATOM 657 O O . GLN A 1 84 ? 11.226 -8.413 -2.141 1.00 86.62 84 GLN A O 1
ATOM 662 N N . ARG A 1 85 ? 12.134 -10.356 -2.788 1.00 80.44 85 ARG A N 1
ATOM 663 C CA . ARG A 1 85 ? 12.232 -10.898 -1.433 1.00 80.44 85 ARG A CA 1
ATOM 664 C C . ARG A 1 85 ? 13.583 -10.463 -0.881 1.00 80.44 85 ARG A C 1
ATOM 666 O O . ARG A 1 85 ? 14.594 -10.773 -1.497 1.00 80.44 85 ARG A O 1
ATOM 673 N N . THR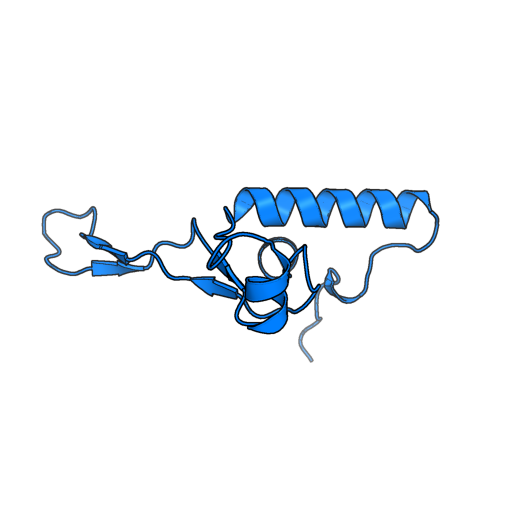 A 1 86 ? 13.600 -9.794 0.263 1.00 73.94 86 THR A N 1
ATOM 674 C CA . THR A 1 86 ? 14.825 -9.662 1.050 1.00 73.94 86 THR A CA 1
ATOM 675 C C . THR A 1 86 ? 15.222 -11.050 1.541 1.00 73.94 86 THR A C 1
ATOM 677 O O . THR A 1 86 ? 14.404 -11.759 2.138 1.00 73.94 86 THR A O 1
ATOM 680 N N . LEU A 1 87 ? 16.443 -11.473 1.220 1.00 67.06 87 LEU A N 1
ATOM 681 C CA . LEU A 1 87 ? 17.049 -12.638 1.853 1.00 67.06 87 LEU A CA 1
ATOM 682 C C . LEU A 1 87 ? 17.486 -12.215 3.264 1.00 67.06 87 LEU A C 1
ATOM 684 O O . LEU A 1 87 ? 18.000 -11.106 3.406 1.00 67.06 87 LEU A O 1
ATOM 688 N N . PRO A 1 88 ? 17.229 -13.025 4.303 1.00 64.81 88 PRO A N 1
ATOM 689 C CA . PRO A 1 88 ? 17.846 -12.791 5.601 1.00 64.81 88 PRO A CA 1
ATOM 690 C C . PRO A 1 88 ? 19.366 -13.000 5.484 1.00 64.81 88 PRO A C 1
ATOM 692 O O . PRO A 1 88 ? 19.788 -13.928 4.790 1.00 64.81 88 PRO A O 1
ATOM 695 N N . GLU A 1 89 ? 20.140 -12.110 6.113 1.00 60.72 89 GLU A N 1
ATOM 696 C CA . GLU A 1 89 ? 21.592 -12.260 6.326 1.00 60.72 89 GLU A CA 1
ATOM 697 C C . GLU A 1 89 ? 21.912 -13.445 7.244 1.00 60.72 89 GLU A C 1
ATOM 699 O O . GLU A 1 89 ? 21.104 -13.719 8.167 1.00 60.72 89 GLU A O 1
#